Protein AF-A0A938NT42-F1 (afdb_monomer)

pLDDT: mean 89.32, std 9.97, range [41.34, 97.88]

Secondary structure (DSSP, 8-state):
-----------TT-HHHHHH---S---EEE-TTS-EEEEPPSSTTHHHHHHHHHHHHHHHHHHHT-

Foldseek 3Di:
DDDDDDDDDADPVNVVCVVQVQPPHADFDAAPVGHTPDTADPDDCRVVVCVVCVVVSVVVSVVVVD

Solvent-accessible surface area (backbone atoms only — not comparable to full-atom values): 4234 Å² total; per-residue (Å²): 136,88,84,84,72,94,82,82,77,74,54,95,87,36,60,57,46,73,76,64,58,35,66,85,38,52,36,75,42,63,46,99,85,69,48,80,76,42,72,30,50,79,36,99,51,2,40,67,56,41,64,76,49,43,69,60,51,50,52,52,53,60,60,71,75,108

Mean predicted aligned error: 4.47 Å

Sequence (66 aa):
MNVSIPILVDTIDNDVENAYSGWPNRMFILDAQGKIADKGSAGPGGVRGSMKHAQEILNTLLAETR

Structure (mmCIF, N/CA/C/O backbone):
data_AF-A0A938NT42-F1
#
_entry.id   AF-A0A938NT42-F1
#
loop_
_atom_site.group_PDB
_atom_site.id
_atom_site.type_symbol
_atom_site.label_atom_id
_atom_site.label_alt_id
_atom_site.label_comp_id
_atom_site.label_asym_id
_atom_site.label_entity_id
_atom_site.label_seq_id
_atom_site.pdbx_PDB_ins_code
_atom_site.Cartn_x
_atom_site.Cartn_y
_atom_site.Cartn_z
_atom_site.occupancy
_atom_site.B_iso_or_equiv
_atom_site.auth_seq_id
_atom_site.auth_comp_id
_atom_site.auth_asym_id
_atom_site.auth_atom_id
_atom_site.pdbx_PDB_model_num
ATOM 1 N N . MET A 1 1 ? 7.965 -15.910 17.980 1.00 41.34 1 MET A N 1
ATOM 2 C CA . MET A 1 1 ? 6.994 -15.099 17.212 1.00 41.34 1 MET A CA 1
ATOM 3 C C . MET A 1 1 ? 7.066 -15.535 15.765 1.00 41.34 1 MET A C 1
ATOM 5 O O . MET A 1 1 ? 8.154 -15.492 15.212 1.00 41.34 1 MET A O 1
ATOM 9 N N . ASN A 1 2 ? 5.950 -15.977 15.184 1.00 72.12 2 ASN A N 1
ATOM 10 C CA . ASN A 1 2 ? 5.863 -16.362 13.775 1.00 72.12 2 ASN A CA 1
ATOM 11 C C . ASN A 1 2 ? 4.860 -15.422 13.092 1.00 72.12 2 ASN A C 1
ATOM 13 O O . ASN A 1 2 ? 3.699 -15.770 12.904 1.00 72.12 2 ASN A O 1
ATOM 17 N N . VAL A 1 3 ? 5.281 -14.180 12.845 1.00 76.69 3 VAL A N 1
ATOM 18 C CA . VAL A 1 3 ? 4.465 -13.211 12.106 1.00 76.69 3 VAL A CA 1
ATOM 19 C C . VAL A 1 3 ? 4.751 -13.428 10.627 1.00 76.69 3 VAL A C 1
ATOM 21 O O . VAL A 1 3 ? 5.883 -13.246 10.191 1.00 76.69 3 VAL A O 1
ATOM 24 N N . SER A 1 4 ? 3.735 -13.850 9.876 1.00 87.19 4 SER A N 1
ATOM 25 C CA . SER A 1 4 ? 3.803 -13.968 8.421 1.00 87.19 4 SER A CA 1
ATOM 26 C C . SER A 1 4 ? 3.029 -12.814 7.808 1.00 87.19 4 SER A C 1
ATOM 28 O O . SER A 1 4 ? 1.829 -12.685 8.042 1.00 87.19 4 SER A O 1
ATOM 30 N N . ILE A 1 5 ? 3.715 -11.991 7.023 1.00 88.81 5 ILE A N 1
ATOM 31 C CA . ILE A 1 5 ? 3.105 -10.944 6.206 1.00 88.81 5 ILE A CA 1
ATOM 32 C C . ILE A 1 5 ? 3.343 -11.354 4.752 1.00 88.81 5 ILE A C 1
ATOM 34 O O . ILE A 1 5 ? 4.482 -11.697 4.427 1.00 88.81 5 ILE A O 1
ATOM 38 N N . PRO A 1 6 ? 2.316 -11.367 3.884 1.00 94.06 6 PRO A N 1
ATOM 39 C CA . 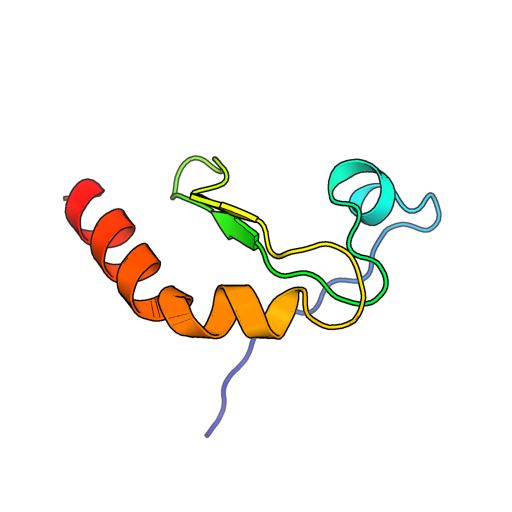PRO A 1 6 ? 2.523 -11.592 2.461 1.00 94.06 6 PRO A CA 1
ATOM 40 C C . PRO A 1 6 ? 3.526 -10.575 1.913 1.00 94.06 6 PRO A C 1
ATOM 42 O O . PRO A 1 6 ? 3.362 -9.371 2.107 1.00 94.06 6 PRO A O 1
ATOM 45 N N . ILE A 1 7 ? 4.563 -11.068 1.242 1.00 92.56 7 ILE A N 1
ATOM 46 C CA . ILE A 1 7 ? 5.539 -10.233 0.547 1.00 92.56 7 ILE A CA 1
ATOM 47 C C . ILE A 1 7 ? 5.283 -10.406 -0.941 1.00 92.56 7 ILE A C 1
ATOM 49 O O . ILE A 1 7 ? 5.290 -11.527 -1.450 1.00 92.56 7 ILE A O 1
ATOM 53 N N . LEU A 1 8 ? 5.041 -9.290 -1.614 1.00 94.62 8 LEU A N 1
ATOM 54 C CA . LEU A 1 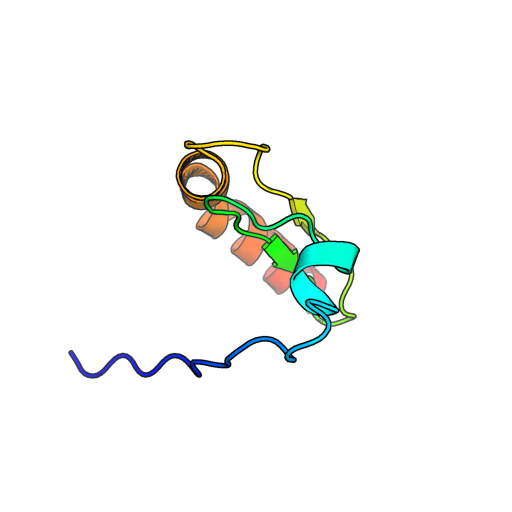8 ? 4.837 -9.223 -3.053 1.00 94.62 8 LEU A CA 1
ATOM 55 C C . LEU A 1 8 ? 5.970 -8.404 -3.670 1.00 94.62 8 LEU A C 1
ATOM 57 O O . LEU A 1 8 ? 6.571 -7.560 -3.003 1.00 94.62 8 LEU A O 1
ATOM 61 N N . VAL A 1 9 ? 6.258 -8.675 -4.937 1.00 95.88 9 VAL A N 1
ATOM 62 C CA . VAL A 1 9 ? 7.196 -7.899 -5.751 1.00 95.88 9 VAL A CA 1
ATOM 63 C C . VAL A 1 9 ? 6.370 -7.160 -6.795 1.00 95.88 9 VAL A C 1
ATOM 65 O O . VAL A 1 9 ? 5.443 -7.746 -7.354 1.00 95.88 9 VAL A O 1
ATOM 68 N N . ASP A 1 10 ? 6.684 -5.883 -7.010 1.00 97.06 10 ASP A N 1
ATOM 69 C CA . ASP A 1 10 ? 6.062 -5.084 -8.068 1.00 97.06 10 ASP A CA 1
ATOM 70 C C . ASP A 1 10 ? 6.348 -5.696 -9.449 1.00 97.06 10 ASP A C 1
ATOM 72 O O . ASP A 1 10 ? 7.301 -6.462 -9.642 1.00 97.06 10 ASP A O 1
ATOM 76 N N . THR A 1 11 ? 5.507 -5.371 -10.418 1.00 97.88 11 THR A N 1
ATOM 77 C CA . THR A 1 11 ? 5.715 -5.735 -11.814 1.00 97.88 11 THR A CA 1
ATOM 78 C C . THR A 1 11 ? 6.887 -4.946 -12.407 1.00 97.88 11 THR A C 1
ATOM 80 O O . THR A 1 11 ? 7.305 -3.906 -11.902 1.00 97.88 11 THR A O 1
ATOM 83 N N . ILE A 1 12 ? 7.475 -5.465 -13.491 1.00 97.88 12 ILE A N 1
ATOM 84 C CA . ILE A 1 12 ? 8.684 -4.881 -14.109 1.00 97.88 12 ILE A CA 1
ATOM 85 C C . ILE A 1 12 ? 8.429 -3.482 -14.702 1.00 97.88 12 ILE A C 1
ATOM 87 O O . ILE A 1 12 ? 9.357 -2.687 -14.840 1.00 97.88 12 ILE A O 1
ATOM 91 N N . ASP A 1 13 ? 7.181 -3.174 -15.041 1.00 97.88 13 ASP A N 1
ATOM 92 C CA . ASP A 1 13 ? 6.713 -1.857 -15.494 1.00 97.88 13 ASP A CA 1
ATOM 93 C C . ASP A 1 13 ? 6.553 -0.829 -14.358 1.00 97.88 13 ASP A C 1
ATOM 95 O O . ASP A 1 13 ? 6.330 0.351 -14.640 1.00 97.88 13 ASP A O 1
ATOM 99 N N . ASN A 1 14 ? 6.770 -1.235 -13.100 1.00 96.50 14 ASN A N 1
ATOM 100 C CA . ASN A 1 14 ? 6.609 -0.415 -11.900 1.00 96.50 14 ASN A CA 1
ATOM 101 C C . ASN A 1 14 ? 5.167 0.087 -11.698 1.00 96.50 14 ASN A C 1
ATOM 103 O O . ASN A 1 14 ? 4.969 1.220 -11.252 1.00 96.50 14 ASN A O 1
ATOM 107 N N . ASP A 1 15 ? 4.149 -0.702 -12.054 1.00 97.81 15 ASP A N 1
ATOM 108 C CA . ASP A 1 15 ? 2.744 -0.284 -11.955 1.00 97.81 15 ASP A CA 1
ATOM 109 C C . ASP A 1 15 ? 2.353 0.167 -10.536 1.00 97.81 15 ASP A C 1
ATOM 111 O O . ASP A 1 15 ? 1.687 1.199 -10.377 1.00 97.81 15 ASP A O 1
ATOM 115 N N . VAL A 1 16 ? 2.793 -0.544 -9.489 1.00 96.06 16 VAL A N 1
ATOM 116 C CA . VAL A 1 16 ? 2.478 -0.164 -8.102 1.00 96.06 16 VAL A CA 1
ATOM 117 C C . VAL A 1 16 ? 3.228 1.104 -7.701 1.00 96.06 16 VAL A C 1
ATOM 119 O O . VAL A 1 16 ? 2.619 2.005 -7.116 1.00 96.06 16 VAL A O 1
ATOM 122 N N . GLU A 1 17 ? 4.514 1.230 -8.030 1.00 95.06 17 GLU A N 1
ATOM 123 C CA . GLU A 1 17 ? 5.262 2.469 -7.776 1.00 95.06 17 GLU A CA 1
ATOM 124 C C . GLU A 1 17 ? 4.646 3.669 -8.507 1.00 95.06 17 GLU A C 1
ATOM 126 O O . GLU A 1 17 ? 4.487 4.734 -7.911 1.00 95.06 17 GLU A O 1
ATOM 131 N N . ASN A 1 18 ? 4.226 3.511 -9.761 1.00 96.00 18 ASN A N 1
ATOM 132 C CA . ASN A 1 18 ? 3.593 4.583 -10.528 1.00 96.00 18 ASN A CA 1
ATOM 133 C C . ASN A 1 18 ? 2.260 5.017 -9.898 1.00 96.00 18 ASN A C 1
ATOM 135 O O . ASN A 1 18 ? 1.964 6.212 -9.827 1.00 96.00 18 ASN A O 1
ATOM 139 N N . ALA A 1 19 ? 1.470 4.063 -9.398 1.00 95.50 19 ALA A N 1
ATOM 140 C CA . ALA A 1 19 ? 0.183 4.343 -8.769 1.00 95.50 19 ALA A CA 1
ATOM 141 C C . ALA A 1 19 ? 0.311 4.937 -7.351 1.00 95.50 19 ALA A C 1
ATOM 143 O O . ALA A 1 19 ? -0.484 5.800 -6.964 1.00 95.50 19 ALA A O 1
ATOM 144 N N . TYR A 1 20 ? 1.302 4.504 -6.565 1.00 93.69 20 TYR A N 1
ATOM 145 C CA . TYR A 1 20 ? 1.393 4.828 -5.134 1.00 93.69 20 TYR A CA 1
ATOM 146 C C . TYR A 1 20 ? 2.579 5.727 -4.754 1.00 93.69 20 TYR A C 1
ATOM 148 O O . TYR A 1 20 ? 2.587 6.292 -3.655 1.00 93.69 20 TYR A O 1
ATOM 156 N N . SER A 1 21 ? 3.54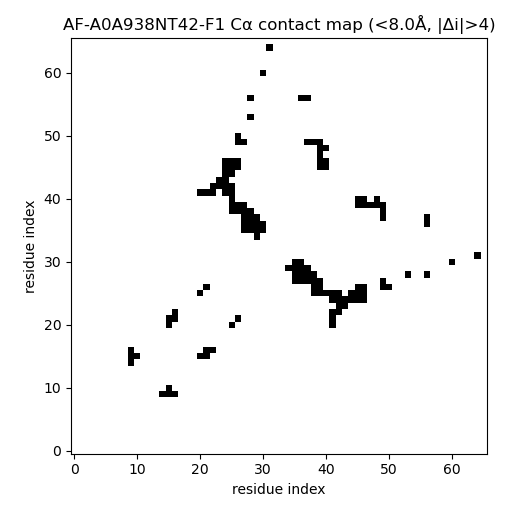2 5.938 -5.652 1.00 93.31 21 SER A N 1
ATOM 157 C CA . SER A 1 21 ? 4.780 6.697 -5.418 1.00 93.31 21 SER A CA 1
ATOM 158 C C . SER A 1 21 ? 5.436 6.281 -4.098 1.00 93.31 21 SER A C 1
ATOM 160 O O . SER A 1 21 ? 5.477 7.063 -3.136 1.00 93.31 21 SER A O 1
ATOM 162 N N . GLY A 1 22 ? 5.800 5.003 -4.016 1.00 91.00 22 GLY A N 1
ATOM 163 C CA . GLY A 1 22 ? 6.296 4.319 -2.828 1.00 91.00 22 GLY A CA 1
ATOM 164 C C . GLY A 1 22 ? 7.770 4.584 -2.525 1.00 91.00 22 GLY A C 1
ATOM 165 O O . GLY A 1 22 ? 8.199 4.376 -1.387 1.00 91.00 22 GLY A O 1
ATOM 166 N N . TRP A 1 23 ? 8.542 5.080 -3.490 1.00 88.44 23 TRP A N 1
ATOM 167 C CA . TRP A 1 23 ? 9.966 5.335 -3.313 1.00 88.44 23 TRP A CA 1
ATOM 168 C C . TRP A 1 23 ? 10.257 6.532 -2.378 1.00 88.44 23 TRP A C 1
ATOM 170 O O . TRP A 1 23 ? 9.594 7.572 -2.463 1.00 88.44 23 TRP A O 1
ATOM 180 N N . PRO A 1 24 ? 11.286 6.469 -1.500 1.00 88.69 24 PRO A N 1
ATOM 181 C CA . PRO A 1 24 ? 12.135 5.314 -1.177 1.00 88.69 24 PRO A CA 1
ATOM 182 C C . PRO A 1 24 ? 11.494 4.354 -0.160 1.00 88.69 24 PRO A C 1
ATOM 184 O O . PRO A 1 24 ? 11.899 3.200 -0.063 1.00 88.69 24 PRO A O 1
ATOM 187 N N . ASN A 1 25 ? 10.531 4.836 0.629 1.00 89.38 25 ASN A N 1
ATOM 188 C CA . ASN A 1 25 ? 9.634 4.021 1.436 1.00 89.38 25 ASN A CA 1
ATOM 189 C C . ASN A 1 25 ? 8.321 4.771 1.692 1.00 89.38 25 ASN A C 1
ATOM 191 O O . ASN A 1 25 ? 8.304 5.984 1.914 1.00 89.38 25 ASN 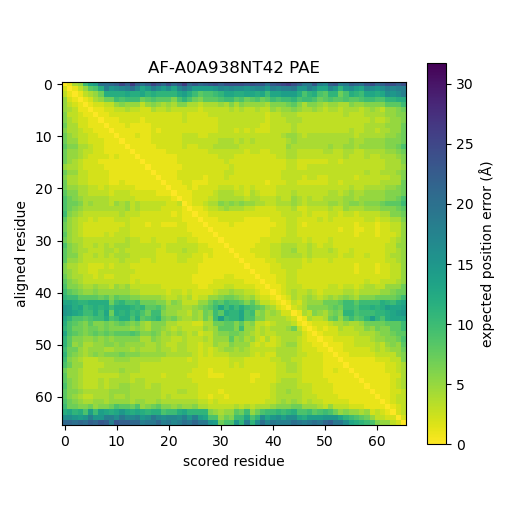A O 1
ATOM 195 N N . ARG A 1 26 ? 7.204 4.044 1.708 1.00 91.19 26 ARG A N 1
ATOM 196 C CA . ARG A 1 26 ? 5.890 4.620 1.991 1.00 91.19 26 ARG A CA 1
ATOM 197 C C . ARG A 1 26 ? 4.966 3.583 2.595 1.00 91.19 26 ARG A C 1
ATOM 199 O O . ARG A 1 26 ? 5.061 2.402 2.283 1.00 91.19 26 ARG A O 1
ATOM 206 N N . MET A 1 27 ? 4.081 4.041 3.470 1.00 92.25 27 MET A N 1
ATOM 207 C CA . MET A 1 27 ? 3.040 3.220 4.070 1.00 92.25 27 MET A CA 1
ATOM 208 C C . MET A 1 27 ? 1.682 3.801 3.698 1.00 92.25 27 MET A C 1
ATOM 210 O O . MET A 1 27 ? 1.509 5.020 3.648 1.00 92.25 27 MET A O 1
ATOM 214 N N . PHE A 1 28 ? 0.740 2.909 3.435 1.00 93.94 28 PHE A N 1
ATOM 215 C CA . PHE A 1 28 ? -0.660 3.228 3.219 1.00 93.94 28 PHE A CA 1
ATOM 216 C C . PHE A 1 28 ? -1.490 2.418 4.204 1.00 93.94 28 PHE A C 1
ATOM 218 O O . PHE A 1 28 ? -1.144 1.277 4.516 1.00 93.94 28 PHE A O 1
ATOM 225 N N . ILE A 1 29 ? -2.582 3.007 4.678 1.00 94.81 29 ILE A N 1
ATOM 226 C CA . ILE A 1 29 ? -3.613 2.302 5.439 1.00 94.81 29 ILE A CA 1
ATOM 227 C C . ILE A 1 29 ? -4.899 2.428 4.639 1.00 94.81 29 ILE A C 1
ATOM 229 O O . ILE A 1 29 ? -5.274 3.534 4.243 1.00 94.81 29 ILE A O 1
ATOM 233 N N . LEU A 1 30 ? -5.532 1.292 4.368 1.00 94.31 30 LEU A N 1
ATOM 234 C CA . LEU A 1 30 ? -6.753 1.208 3.577 1.00 94.31 30 LEU A CA 1
ATOM 235 C C . LEU A 1 30 ? -7.925 0.769 4.460 1.00 94.31 30 LEU A C 1
ATOM 237 O O . LEU A 1 30 ? -7.721 0.027 5.422 1.00 94.31 30 LEU A O 1
ATOM 241 N N . ASP A 1 31 ? -9.136 1.201 4.115 1.00 95.06 31 ASP A N 1
ATOM 242 C CA . ASP A 1 31 ? -10.371 0.628 4.653 1.00 95.06 31 ASP A CA 1
ATOM 243 C C . ASP A 1 31 ? -10.712 -0.722 3.985 1.00 95.06 31 ASP A C 1
ATOM 245 O O . ASP A 1 31 ? -10.042 -1.174 3.050 1.00 95.06 31 ASP A O 1
ATOM 249 N N . ALA A 1 32 ? -11.770 -1.384 4.463 1.00 93.31 32 ALA A N 1
ATOM 250 C CA . ALA A 1 32 ? -12.203 -2.683 3.942 1.00 93.31 32 ALA A CA 1
ATOM 251 C C . ALA A 1 32 ? -12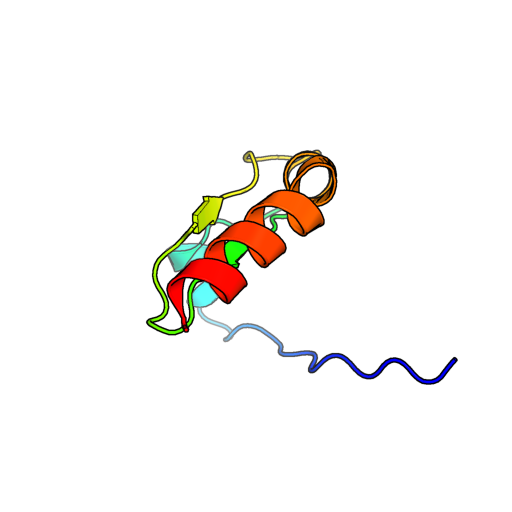.728 -2.625 2.492 1.00 93.31 32 ALA A C 1
ATOM 253 O O . ALA A 1 32 ? -12.878 -3.661 1.846 1.00 93.31 32 ALA A O 1
ATOM 254 N N . GLN A 1 33 ? -13.009 -1.429 1.975 1.00 94.50 33 GLN A N 1
ATOM 255 C CA . GLN A 1 33 ? -13.472 -1.168 0.616 1.00 94.50 33 GLN A CA 1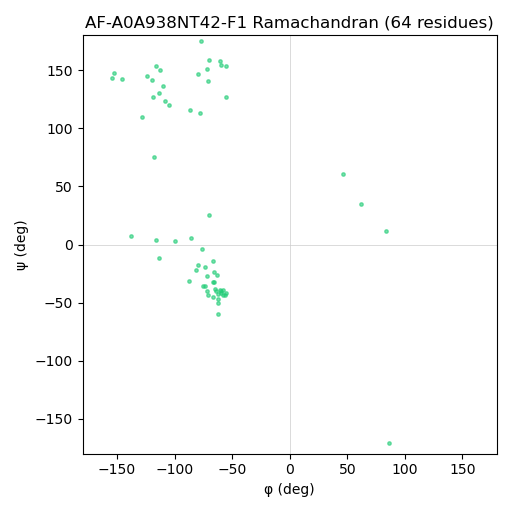
ATOM 256 C C . GLN A 1 33 ? -12.328 -0.698 -0.301 1.00 94.50 33 GLN A C 1
ATOM 258 O O . GLN A 1 33 ? -12.565 -0.405 -1.473 1.00 94.50 33 GLN A O 1
ATOM 263 N N . GLY A 1 34 ? -11.092 -0.647 0.207 1.00 93.50 34 GLY A N 1
ATOM 264 C CA . GLY A 1 34 ? -9.895 -0.266 -0.538 1.00 93.50 34 GLY A CA 1
ATOM 265 C C . GLY A 1 34 ? -9.657 1.242 -0.644 1.00 93.50 34 GLY A C 1
ATOM 266 O O . GLY A 1 34 ? -8.794 1.659 -1.419 1.00 93.50 34 GLY A O 1
ATOM 267 N N . LYS A 1 35 ? -10.378 2.085 0.105 1.00 95.31 35 LYS A N 1
ATOM 268 C CA . LYS A 1 35 ? -10.104 3.529 0.142 1.00 95.31 35 LYS A CA 1
ATOM 269 C C . LYS A 1 35 ? -8.925 3.826 1.056 1.00 95.31 35 LYS A C 1
ATOM 271 O O . LYS A 1 35 ? -8.731 3.178 2.077 1.00 95.31 35 LYS A O 1
ATOM 276 N N . ILE A 1 36 ? -8.154 4.851 0.705 1.00 95.44 36 ILE A N 1
ATOM 277 C CA . ILE A 1 36 ? -6.987 5.281 1.478 1.00 95.44 36 ILE A CA 1
ATOM 278 C C . ILE A 1 36 ? -7.447 6.087 2.698 1.00 95.44 36 ILE A C 1
ATOM 280 O O . ILE A 1 36 ? -7.948 7.200 2.545 1.00 95.44 36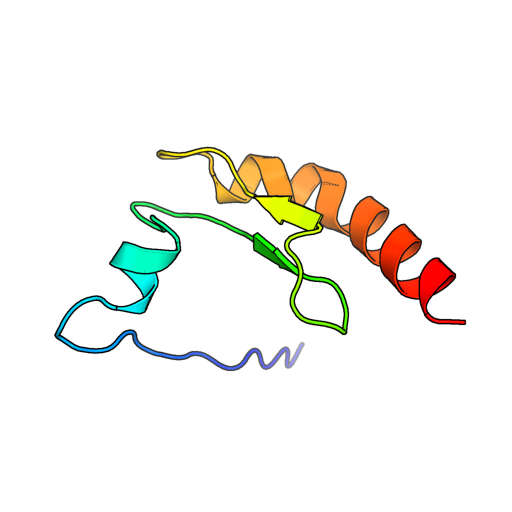 ILE A O 1
ATOM 284 N N . ALA A 1 37 ? -7.231 5.539 3.892 1.00 95.50 37 ALA A N 1
ATOM 285 C CA . ALA A 1 37 ? -7.444 6.216 5.171 1.00 95.50 37 ALA A CA 1
ATOM 286 C C . ALA A 1 37 ? -6.206 7.014 5.614 1.00 95.50 37 ALA A C 1
ATOM 288 O O . ALA A 1 37 ? -6.333 8.057 6.249 1.00 95.50 37 ALA A O 1
ATOM 289 N N . ASP A 1 38 ? -5.007 6.547 5.250 1.00 94.81 38 ASP A N 1
ATOM 290 C CA . ASP A 1 38 ? -3.754 7.273 5.464 1.00 94.81 38 ASP A CA 1
ATOM 291 C C . ASP A 1 38 ? -2.759 7.027 4.335 1.00 94.81 38 ASP A C 1
ATOM 293 O O . ASP A 1 38 ? -2.631 5.916 3.810 1.00 94.81 38 ASP A O 1
ATOM 297 N N . LYS A 1 39 ? -2.035 8.091 3.990 1.00 93.44 39 LYS A N 1
ATOM 298 C CA . LYS A 1 39 ? -0.976 8.106 2.984 1.00 93.44 39 LYS A CA 1
ATOM 299 C C . LYS A 1 39 ? 0.263 8.716 3.616 1.00 93.44 39 LYS A C 1
ATOM 301 O O . LYS A 1 39 ? 0.324 9.928 3.814 1.00 93.44 39 LYS A O 1
ATOM 306 N N . GLY A 1 40 ? 1.276 7.887 3.856 1.00 91.31 40 GLY A N 1
ATOM 307 C CA . GLY A 1 40 ? 2.553 8.343 4.394 1.00 91.31 40 GLY A CA 1
ATOM 308 C C . GLY A 1 40 ? 3.189 9.443 3.540 1.00 91.31 40 GLY A C 1
ATOM 309 O O . GLY A 1 40 ? 2.953 9.544 2.329 1.00 91.31 40 GLY A O 1
ATOM 310 N N . SER A 1 41 ? 4.008 10.287 4.164 1.00 88.69 41 SER A N 1
ATOM 311 C CA . SER A 1 41 ? 4.727 11.366 3.477 1.00 88.69 41 SER A CA 1
ATOM 312 C C . SER A 1 41 ? 5.654 10.833 2.379 1.00 88.69 41 SER A C 1
ATOM 314 O O . SER A 1 41 ? 6.120 9.699 2.442 1.00 88.69 41 SER A O 1
ATOM 316 N N . ALA A 1 42 ? 5.943 11.656 1.370 1.00 85.56 42 ALA A N 1
ATOM 317 C CA . ALA A 1 42 ? 6.967 11.325 0.380 1.00 85.56 42 ALA A CA 1
ATOM 318 C C . ALA A 1 42 ? 8.380 11.425 0.990 1.00 85.56 42 ALA A C 1
ATOM 320 O O . ALA A 1 42 ? 8.619 12.243 1.883 1.00 85.56 42 ALA A O 1
ATOM 321 N N . GLY A 1 43 ? 9.327 10.637 0.475 1.00 79.25 43 GLY A N 1
ATOM 322 C CA . GLY A 1 43 ? 10.732 10.694 0.884 1.00 79.25 43 GLY A CA 1
ATOM 323 C C . GLY A 1 43 ? 11.080 9.841 2.119 1.00 79.25 43 GLY A C 1
ATOM 324 O O . GLY A 1 43 ? 10.264 9.045 2.578 1.00 79.25 43 GLY A O 1
ATOM 325 N N . PRO A 1 44 ? 12.298 9.989 2.678 1.00 69.00 44 PRO A N 1
ATOM 326 C CA . PRO A 1 44 ? 12.909 9.067 3.654 1.00 69.00 44 PRO A CA 1
ATOM 327 C C . PRO A 1 44 ? 12.289 9.041 5.074 1.00 69.00 44 PRO A C 1
ATOM 329 O O . PRO A 1 44 ? 12.940 8.663 6.046 1.00 69.00 44 PRO A O 1
ATOM 332 N N . GLY A 1 45 ? 11.014 9.397 5.220 1.00 70.88 45 GLY A N 1
ATOM 333 C CA . GLY A 1 45 ? 10.257 9.321 6.472 1.00 70.88 45 GLY A CA 1
ATOM 334 C C . GLY A 1 45 ? 8.829 8.803 6.306 1.00 70.88 45 GLY A C 1
ATOM 335 O O . GLY A 1 45 ? 8.074 8.837 7.281 1.00 70.88 45 GLY A O 1
ATOM 336 N N . GLY A 1 46 ? 8.455 8.334 5.109 1.00 74.31 46 GLY A N 1
ATOM 337 C CA . GLY A 1 46 ? 7.069 8.024 4.760 1.00 74.31 46 GLY A CA 1
ATOM 338 C C . GLY A 1 46 ? 6.425 6.989 5.674 1.00 74.31 46 GLY A C 1
ATOM 339 O O . GLY A 1 46 ? 5.316 7.194 6.158 1.00 74.31 46 GLY A O 1
ATOM 340 N N . VAL A 1 47 ? 7.157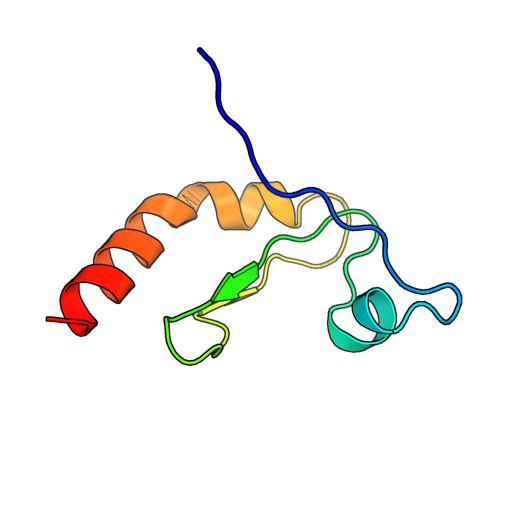 5.924 6.004 1.00 82.69 47 VAL A N 1
ATOM 341 C CA . VAL A 1 47 ? 6.667 4.862 6.903 1.00 82.69 47 VAL A CA 1
ATOM 342 C C . VAL A 1 47 ? 6.588 5.337 8.358 1.00 82.69 47 VAL A C 1
ATOM 344 O O . VAL A 1 47 ? 5.638 5.033 9.075 1.00 82.69 47 VAL A O 1
ATOM 347 N N . ARG A 1 48 ? 7.576 6.115 8.821 1.00 83.31 48 ARG A N 1
ATOM 348 C CA . ARG A 1 48 ? 7.683 6.517 10.234 1.00 83.31 48 ARG A CA 1
ATOM 349 C C . ARG A 1 48 ? 6.553 7.449 10.665 1.00 83.31 48 ARG A C 1
ATOM 351 O O . ARG A 1 48 ? 6.176 7.410 11.831 1.00 83.31 48 ARG A O 1
ATOM 358 N N . GLY A 1 49 ? 6.055 8.290 9.758 1.00 83.56 49 GLY A N 1
ATOM 359 C CA . GLY A 1 49 ? 4.876 9.121 10.004 1.00 83.56 49 GLY A CA 1
ATOM 360 C C . GLY A 1 49 ? 3.646 8.254 10.254 1.00 83.56 49 GLY A C 1
ATOM 361 O O . GLY A 1 49 ? 3.105 8.275 11.355 1.00 83.56 49 GLY A O 1
ATOM 362 N N . SER A 1 50 ? 3.298 7.420 9.273 1.00 87.12 50 SER A N 1
ATOM 363 C CA . SER A 1 50 ? 2.124 6.544 9.325 1.00 87.12 50 SER A CA 1
ATOM 364 C C . SER A 1 50 ? 2.118 5.583 10.510 1.00 87.12 50 SER A C 1
ATOM 366 O O . SER A 1 50 ? 1.093 5.394 11.158 1.00 87.12 50 SER A O 1
ATOM 368 N N . MET A 1 51 ? 3.270 5.014 10.871 1.00 89.12 51 MET A N 1
ATOM 369 C CA . MET A 1 51 ? 3.341 4.091 12.008 1.00 89.12 51 MET A CA 1
ATOM 370 C C . MET A 1 51 ? 2.993 4.733 13.357 1.00 89.12 51 MET A C 1
ATOM 372 O O . MET A 1 51 ? 2.553 4.017 14.252 1.00 89.12 51 MET A O 1
ATOM 376 N N . LYS A 1 52 ? 3.173 6.051 13.534 1.00 90.81 52 LYS A N 1
ATOM 377 C CA . LYS A 1 52 ? 2.867 6.716 14.816 1.00 90.81 52 LYS A CA 1
ATOM 378 C C . LYS A 1 52 ? 1.380 6.690 15.150 1.00 90.81 52 LYS A C 1
ATOM 380 O O . LYS A 1 52 ? 1.039 6.627 16.323 1.00 90.81 52 LYS A O 1
ATOM 385 N N . HIS A 1 53 ? 0.530 6.737 14.129 1.00 90.38 53 HIS A N 1
ATOM 386 C CA . HIS A 1 53 ? -0.925 6.820 14.265 1.00 90.38 53 HIS A CA 1
ATOM 387 C C . HIS A 1 53 ? -1.656 5.593 13.704 1.00 90.38 53 HIS A C 1
ATOM 389 O O . HIS A 1 53 ? -2.883 5.543 13.712 1.00 90.38 53 HIS A O 1
ATOM 395 N N . ALA A 1 54 ? -0.926 4.573 13.240 1.00 92.75 54 ALA A N 1
ATOM 396 C CA . ALA A 1 54 ? -1.513 3.397 12.598 1.00 92.75 54 ALA A CA 1
ATOM 397 C C . ALA A 1 54 ? -2.547 2.686 13.485 1.00 92.75 54 ALA A C 1
ATOM 399 O O . ALA A 1 54 ? -3.621 2.333 13.009 1.00 92.75 54 ALA A O 1
ATOM 400 N N . GLN A 1 55 ? -2.258 2.514 14.779 1.00 94.56 55 GLN A N 1
ATOM 401 C CA . GLN A 1 55 ? -3.182 1.844 15.697 1.00 94.56 55 GLN A CA 1
ATOM 402 C C . GLN A 1 55 ? -4.493 2.621 15.880 1.00 94.56 55 GLN A C 1
ATOM 404 O O . GLN A 1 55 ? -5.558 2.013 15.959 1.00 94.56 55 GLN A O 1
ATOM 409 N N . GLU A 1 56 ? -4.422 3.950 15.940 1.00 95.75 56 GLU A N 1
ATOM 410 C CA . GLU A 1 56 ? -5.595 4.816 16.098 1.00 95.75 56 GLU A CA 1
ATOM 411 C C . GLU A 1 56 ? -6.493 4.734 14.862 1.00 95.75 56 GLU A C 1
ATOM 413 O O . GLU A 1 56 ? -7.694 4.512 14.992 1.00 95.75 56 GLU A O 1
ATOM 418 N N . ILE A 1 57 ? -5.901 4.802 13.667 1.00 95.00 57 ILE A N 1
ATOM 419 C CA . ILE A 1 57 ? -6.637 4.670 12.403 1.00 95.00 57 ILE A CA 1
ATOM 420 C C . ILE A 1 57 ? -7.288 3.294 12.299 1.00 95.00 57 ILE A C 1
ATOM 422 O O . ILE A 1 57 ? -8.472 3.203 11.990 1.00 95.00 57 ILE A O 1
ATOM 426 N N . LEU A 1 58 ? -6.547 2.221 12.591 1.00 94.12 58 LEU A N 1
ATOM 427 C CA . LEU A 1 58 ? -7.099 0.867 12.552 1.00 94.12 58 LEU A CA 1
ATOM 428 C C . LEU A 1 58 ? -8.275 0.711 13.522 1.00 94.12 58 LEU A C 1
ATOM 430 O O . LEU A 1 58 ? -9.280 0.107 13.160 1.00 94.12 58 LEU A O 1
ATOM 434 N N . ASN A 1 59 ? -8.191 1.289 14.722 1.00 95.56 59 ASN A N 1
ATOM 435 C CA . ASN A 1 59 ? -9.300 1.255 15.673 1.00 95.56 59 ASN A CA 1
ATOM 436 C C . ASN A 1 59 ? -10.547 1.966 15.126 1.00 95.56 59 ASN A C 1
ATOM 438 O O . ASN A 1 59 ? -11.647 1.431 15.266 1.00 95.56 59 ASN A O 1
ATOM 442 N N . THR A 1 60 ? -10.384 3.128 14.485 1.00 95.19 60 THR A N 1
ATOM 443 C CA . THR A 1 60 ? -11.490 3.856 13.843 1.00 95.19 60 THR A CA 1
ATOM 444 C C . THR A 1 60 ? -12.120 3.031 12.720 1.00 95.19 60 THR A C 1
ATOM 446 O O . THR A 1 60 ? -13.324 2.790 12.746 1.00 95.19 60 THR A O 1
ATOM 449 N N . LEU A 1 61 ? -11.312 2.501 11.796 1.00 94.62 61 LEU A N 1
ATOM 450 C CA . LEU A 1 61 ? -11.804 1.707 10.661 1.00 94.62 61 LEU A CA 1
ATOM 451 C C . LEU A 1 61 ? -12.548 0.438 11.111 1.00 94.62 61 LEU A C 1
ATOM 453 O O . LEU A 1 61 ? -13.579 0.065 10.549 1.00 94.62 61 LEU A O 1
ATOM 457 N N . LEU A 1 62 ? -12.057 -0.223 12.162 1.00 93.06 62 LEU A N 1
ATOM 458 C CA . LEU A 1 62 ? -12.701 -1.414 12.723 1.00 93.06 62 LEU A CA 1
ATOM 459 C C . LEU A 1 62 ? -13.997 -1.093 13.481 1.00 93.06 62 LEU A C 1
ATOM 461 O O . LEU A 1 62 ? -14.871 -1.956 13.570 1.00 93.06 62 LEU A O 1
ATOM 465 N N . ALA A 1 63 ? -14.134 0.113 14.037 1.00 91.25 63 ALA A N 1
ATOM 466 C CA . ALA A 1 63 ? -15.366 0.555 14.685 1.00 91.25 63 ALA A CA 1
ATOM 467 C C . ALA A 1 63 ? -16.472 0.872 13.667 1.00 91.25 63 ALA A C 1
ATOM 469 O O . ALA A 1 63 ? -17.633 0.573 13.932 1.00 91.25 63 ALA A O 1
ATOM 470 N N . GLU A 1 64 ? -16.111 1.421 12.505 1.00 82.81 64 GLU A N 1
ATOM 471 C CA . GLU A 1 64 ? -17.031 1.746 11.402 1.00 82.81 64 GLU A CA 1
ATOM 472 C C . GLU A 1 64 ? -17.533 0.512 10.636 1.00 82.81 64 GLU A C 1
ATOM 474 O O . GLU A 1 64 ? -18.558 0.573 9.965 1.00 82.81 64 GLU A O 1
ATOM 479 N N . THR A 1 65 ? -16.832 -0.620 10.748 1.00 73.69 65 THR A N 1
ATOM 480 C CA . THR A 1 65 ? -17.183 -1.881 10.064 1.00 73.69 65 THR A CA 1
ATOM 481 C C . THR A 1 65 ? -18.206 -2.726 10.854 1.00 73.69 65 THR A C 1
ATOM 483 O O . THR A 1 65 ? -18.492 -3.862 10.477 1.00 73.69 65 THR A O 1
ATOM 486 N N . ARG A 1 66 ? -18.742 -2.208 11.969 1.00 57.94 66 ARG A N 1
ATOM 487 C CA . ARG A 1 66 ? -19.713 -2.905 12.834 1.00 57.94 66 ARG A CA 1
ATOM 488 C C . ARG A 1 66 ? -21.165 -2.678 12.434 1.00 57.94 66 ARG A C 1
ATOM 490 O O . ARG A 1 66 ? -21.504 -1.541 12.048 1.00 57.94 66 ARG A O 1
#

Radius of gyration: 13.44 Å; Cα contacts (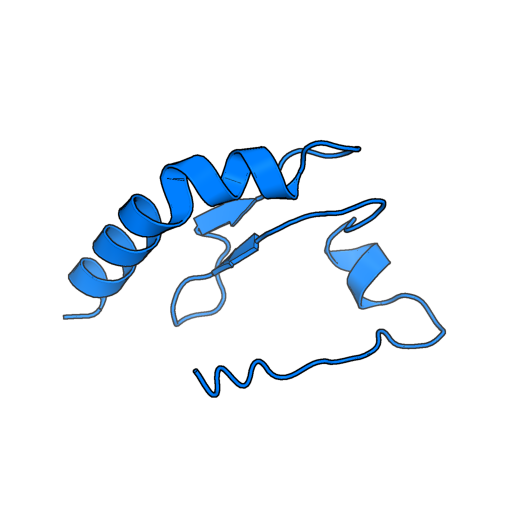8 Å, |Δi|>4): 68; chains: 1; bounding box: 33×28×33 Å